Protein AF-A0A0F8ZQG8-F1 (afdb_monomer_lite)

Secondary structure (DSSP, 8-state):
-PPPHHHHHHHHTTT-TTS-----THHHHHHHHHHHHHHHHHHHHHHHHHTSGGGHHHHHHHHHHHHTTT-SS--HHHHHHHTT-S-THHHHHHHHHHHHTTSEEEEEEETTEEEEEE-TTT-THHHHHHHHHHHH---HHHHHHHHHHHHHT-

Structure (mmCIF, N/CA/C/O backbone):
data_AF-A0A0F8ZQG8-F1
#
_entry.id   AF-A0A0F8ZQG8-F1
#
loop_
_atom_site.group_PDB
_atom_site.id
_atom_site.type_symbol
_atom_site.label_atom_id
_atom_site.label_alt_id
_atom_site.label_comp_id
_atom_site.label_asym_id
_atom_site.label_entity_id
_atom_site.label_seq_id
_atom_site.pdbx_PDB_ins_code
_atom_site.Cartn_x
_atom_site.Cartn_y
_atom_site.Cartn_z
_atom_site.occupancy
_atom_site.B_iso_or_equiv
_atom_site.auth_seq_id
_atom_site.auth_comp_id
_atom_site.auth_asym_id
_atom_site.auth_atom_id
_atom_site.pdbx_PDB_model_num
ATOM 1 N N . MET A 1 1 ? -0.622 5.367 21.585 1.00 46.06 1 MET A N 1
ATOM 2 C CA . MET A 1 1 ? -1.361 4.153 21.992 1.00 46.06 1 MET A CA 1
ATOM 3 C C . MET A 1 1 ? -2.193 3.667 20.817 1.00 46.06 1 MET A C 1
ATOM 5 O O . MET A 1 1 ? -2.954 4.457 20.268 1.00 46.06 1 MET A O 1
ATOM 9 N N . THR A 1 2 ? -1.994 2.420 20.396 1.00 62.12 2 THR A N 1
ATOM 10 C CA . THR A 1 2 ? -2.762 1.768 19.322 1.00 62.12 2 THR A CA 1
ATOM 11 C C . THR A 1 2 ? -3.982 1.101 19.958 1.00 62.12 2 THR A C 1
ATOM 13 O O . THR A 1 2 ? -3.811 0.324 20.895 1.00 62.12 2 THR A O 1
ATOM 16 N N . ILE A 1 3 ? -5.196 1.428 19.513 1.00 78.56 3 ILE A N 1
ATOM 17 C CA . ILE A 1 3 ? -6.416 0.713 19.923 1.00 78.56 3 ILE A CA 1
ATOM 18 C C . ILE A 1 3 ? -6.505 -0.601 19.130 1.00 78.56 3 ILE A C 1
ATOM 20 O O . ILE A 1 3 ? -6.152 -0.617 17.948 1.00 78.56 3 ILE A O 1
ATOM 24 N N . SER A 1 4 ? -6.903 -1.704 19.771 1.00 86.88 4 SER A N 1
ATOM 25 C CA . SER A 1 4 ? -7.175 -2.962 19.060 1.00 86.88 4 SER A CA 1
ATOM 26 C C . SER A 1 4 ? -8.566 -2.922 18.423 1.00 86.88 4 SER A C 1
ATOM 28 O O . SER A 1 4 ? -9.396 -2.095 18.804 1.00 86.88 4 SER A O 1
ATOM 30 N N . ILE A 1 5 ? -8.827 -3.801 17.452 1.00 88.62 5 ILE A N 1
ATOM 31 C CA . ILE A 1 5 ? -10.141 -3.866 16.795 1.00 88.62 5 ILE A CA 1
ATOM 32 C C . ILE A 1 5 ? -11.217 -4.251 17.814 1.00 88.62 5 ILE A C 1
ATOM 34 O O . ILE A 1 5 ? -12.272 -3.628 17.837 1.00 88.62 5 ILE A O 1
ATOM 38 N N . GLU A 1 6 ? -10.925 -5.195 18.710 1.00 91.00 6 GLU A N 1
ATOM 39 C CA . GLU A 1 6 ? -11.857 -5.640 19.751 1.00 91.00 6 GLU A CA 1
ATOM 40 C C . GLU A 1 6 ? -12.230 -4.481 20.677 1.00 91.00 6 GLU A C 1
ATOM 42 O O . GLU A 1 6 ? -13.407 -4.212 20.890 1.00 91.00 6 GLU A O 1
ATOM 47 N N . LYS A 1 7 ? -11.232 -3.716 21.141 1.00 91.56 7 LYS A N 1
ATOM 48 C CA . LYS A 1 7 ? -11.466 -2.539 21.989 1.00 91.56 7 LYS A CA 1
ATOM 49 C C . LYS A 1 7 ? -12.247 -1.443 21.275 1.00 91.56 7 LYS A C 1
ATOM 51 O O . LYS A 1 7 ? -12.968 -0.697 21.923 1.00 91.56 7 LYS A O 1
ATOM 56 N N . PHE A 1 8 ? -12.079 -1.302 19.965 1.00 92.75 8 PHE A N 1
ATOM 57 C CA . PHE A 1 8 ? -12.835 -0.333 19.179 1.00 92.75 8 PHE A CA 1
ATOM 58 C C . PHE A 1 8 ? -14.294 -0.754 19.003 1.00 92.75 8 PHE A C 1
ATOM 60 O O . PHE A 1 8 ? -15.179 0.078 19.180 1.00 92.75 8 PHE A O 1
ATOM 67 N N . ILE A 1 9 ? -14.545 -2.037 18.722 1.00 92.31 9 ILE A N 1
ATOM 68 C CA . ILE A 1 9 ? -15.900 -2.599 18.663 1.00 92.31 9 ILE A CA 1
ATOM 69 C C . ILE A 1 9 ? -16.596 -2.421 20.012 1.00 92.31 9 ILE A C 1
ATOM 71 O O . ILE A 1 9 ? -17.701 -1.893 20.043 1.00 92.31 9 ILE A O 1
ATOM 75 N N . GLU A 1 10 ? -15.922 -2.767 21.111 1.00 91.94 10 GLU A N 1
ATOM 76 C CA . GLU A 1 10 ? -16.456 -2.641 22.469 1.00 91.94 10 GLU A CA 1
ATOM 77 C C . GLU A 1 10 ? -16.725 -1.175 22.850 1.00 91.94 10 GLU A C 1
ATOM 79 O O . GLU A 1 10 ? -17.832 -0.841 23.270 1.00 91.94 10 GLU A O 1
ATOM 84 N N . LYS A 1 11 ? -15.745 -0.276 22.645 1.00 91.31 11 LYS A N 1
ATOM 85 C CA . LYS A 1 11 ? -15.853 1.160 22.979 1.00 91.31 11 LYS A CA 1
ATOM 86 C C . LYS A 1 11 ? -17.054 1.823 22.304 1.00 91.31 11 LYS A C 1
ATOM 88 O O . LYS A 1 11 ? -17.687 2.682 22.909 1.00 91.31 11 LYS A O 1
ATOM 93 N N . TYR A 1 12 ? -17.348 1.440 21.063 1.00 92.06 12 TYR A N 1
ATOM 94 C CA . TYR A 1 12 ? -18.401 2.048 20.249 1.00 92.06 12 TYR A CA 1
ATOM 95 C C . TYR A 1 12 ? -19.633 1.154 20.060 1.00 92.06 12 TYR A C 1
ATOM 97 O O . TYR A 1 12 ? -20.527 1.518 19.299 1.00 92.06 12 TYR A O 1
ATOM 105 N N . GLN A 1 13 ? -19.681 0.008 20.749 1.00 91.00 13 GLN A N 1
ATOM 106 C CA . GLN A 1 13 ? -20.751 -0.994 20.687 1.00 91.00 13 GLN A CA 1
ATOM 107 C C . GLN A 1 13 ? -21.156 -1.372 19.251 1.00 91.00 13 GLN A C 1
ATOM 109 O O . GLN A 1 13 ? -22.339 -1.472 18.929 1.00 91.00 13 GLN A O 1
ATOM 114 N N . LEU A 1 14 ? -20.175 -1.558 18.364 1.00 89.69 14 LEU A N 1
ATOM 115 C CA . LEU A 1 14 ? -20.428 -1.769 16.929 1.00 89.69 14 LEU A CA 1
ATOM 116 C C . LEU A 1 14 ? -21.075 -3.125 16.607 1.00 89.69 14 LEU A C 1
ATOM 118 O O . LEU A 1 14 ? -21.587 -3.317 15.508 1.00 89.69 14 LEU A O 1
ATOM 122 N N . ASP A 1 15 ? -21.046 -4.061 17.551 1.00 89.69 15 ASP A N 1
ATOM 123 C CA . ASP A 1 15 ? -21.687 -5.375 17.498 1.00 89.69 15 ASP A CA 1
ATOM 124 C C . ASP A 1 15 ? -23.062 -5.405 18.197 1.00 89.69 15 ASP A C 1
ATOM 126 O O . ASP A 1 15 ? -23.746 -6.433 18.199 1.00 89.69 15 ASP A O 1
ATOM 130 N N . ASN A 1 16 ? -23.508 -4.280 18.765 1.00 88.38 16 ASN A N 1
ATOM 131 C CA . ASN A 1 16 ? -24.812 -4.164 19.399 1.00 88.38 16 ASN A CA 1
ATOM 132 C C . ASN A 1 16 ? -25.899 -3.796 18.379 1.00 88.38 16 ASN A C 1
ATOM 134 O O . ASN A 1 16 ? -26.143 -2.630 18.081 1.00 88.38 16 ASN A O 1
ATOM 138 N N . PHE A 1 17 ? -26.630 -4.803 17.906 1.00 86.19 17 PHE A N 1
ATOM 139 C CA . PHE A 1 17 ? -27.740 -4.621 16.961 1.00 86.19 17 PHE A CA 1
ATOM 140 C C . PHE A 1 17 ? -29.055 -4.149 17.604 1.00 86.19 17 PHE A C 1
ATOM 142 O O . PHE A 1 17 ? -30.063 -4.021 16.911 1.00 86.19 17 PHE A O 1
ATOM 149 N N . LYS A 1 18 ? -29.091 -3.934 18.927 1.00 84.62 18 LYS A N 1
ATOM 150 C CA . LYS A 1 18 ? -30.324 -3.576 19.652 1.00 84.62 18 LYS A CA 1
ATOM 151 C C . LYS A 1 18 ? -30.619 -2.070 19.660 1.00 84.62 18 LYS A C 1
ATOM 153 O O . LYS A 1 18 ? -31.654 -1.681 20.194 1.00 84.62 18 LYS A O 1
ATOM 158 N N . GLY A 1 19 ? -29.745 -1.231 19.097 1.00 77.19 19 GLY A N 1
ATOM 159 C CA . GLY A 1 19 ? -29.911 0.225 19.057 1.00 77.19 19 GLY A CA 1
ATOM 160 C C . GLY A 1 19 ? -29.274 0.872 17.827 1.00 77.19 19 GLY A C 1
ATOM 161 O O . GLY A 1 19 ? -28.536 0.233 17.081 1.00 77.19 19 GLY A O 1
ATOM 162 N N . GLU A 1 20 ? -29.575 2.151 17.607 1.00 82.38 20 GLU A N 1
ATOM 163 C CA . GLU A 1 20 ? -28.948 2.940 16.545 1.00 82.38 20 GLU A CA 1
ATOM 164 C C . GLU A 1 20 ? -27.554 3.415 16.962 1.00 82.38 20 GLU A C 1
ATOM 166 O O . GLU A 1 20 ? -27.352 3.903 18.076 1.00 82.38 20 GLU A O 1
ATOM 171 N N . PHE A 1 21 ? -26.599 3.344 16.036 1.00 86.12 21 PHE A N 1
ATOM 172 C CA . PHE A 1 21 ? -25.274 3.917 16.235 1.00 86.12 21 PHE A CA 1
ATOM 173 C C . PHE A 1 21 ? -25.348 5.452 16.229 1.00 86.12 21 PHE A C 1
ATOM 175 O O . PHE A 1 21 ? -25.555 6.071 15.183 1.00 86.12 21 PHE A O 1
ATOM 182 N N . GLN A 1 22 ? -25.170 6.077 17.395 1.00 86.06 22 GLN A N 1
ATOM 183 C CA . GLN A 1 22 ? -25.209 7.532 17.549 1.00 86.06 22 GLN A CA 1
ATOM 184 C C . GLN A 1 22 ? -23.968 8.038 18.291 1.00 86.06 22 GLN A C 1
ATOM 186 O O . GLN A 1 22 ? -23.754 7.710 19.451 1.00 86.06 22 GLN A O 1
ATOM 191 N N . LEU A 1 23 ? -23.183 8.892 17.630 1.00 89.00 23 LEU A N 1
ATOM 192 C CA . LEU A 1 23 ? -22.031 9.583 18.220 1.00 89.00 23 LEU A CA 1
ATOM 193 C C . LEU A 1 23 ? -22.393 11.038 18.538 1.00 89.00 23 LEU A C 1
ATOM 195 O O . LEU A 1 23 ? -22.951 11.730 17.675 1.00 89.00 23 LEU A O 1
ATOM 199 N N . ARG A 1 24 ? -22.038 11.547 19.725 1.00 88.75 24 ARG A N 1
ATOM 200 C CA . ARG A 1 24 ? -22.344 12.931 20.135 1.00 88.75 24 ARG A CA 1
ATOM 201 C C . ARG A 1 24 ? -21.079 13.756 20.368 1.00 88.75 24 ARG A C 1
ATOM 203 O O . ARG A 1 24 ? -20.111 13.281 20.941 1.00 88.75 24 ARG A O 1
ATOM 210 N N . GLY A 1 25 ? -21.104 15.022 19.936 1.00 88.56 25 GLY A N 1
ATOM 211 C CA . GLY A 1 25 ? -20.046 15.999 20.229 1.00 88.56 25 GLY A CA 1
ATOM 212 C C . GLY A 1 25 ? -18.629 15.484 19.944 1.00 88.56 25 GLY A C 1
ATOM 213 O O . GLY A 1 25 ? -18.314 15.115 18.811 1.00 88.56 25 GLY A O 1
ATOM 214 N N . GLU A 1 26 ? -17.799 15.461 20.987 1.00 89.31 26 GLU A N 1
ATOM 215 C CA . GLU A 1 26 ? -16.393 15.035 20.957 1.00 89.31 26 GLU A CA 1
ATOM 216 C C . GLU A 1 26 ? -16.207 13.547 20.615 1.00 89.31 26 GLU A C 1
ATOM 218 O O . GLU A 1 26 ? -15.213 13.190 19.979 1.00 89.31 26 GLU A O 1
ATOM 223 N N . GLU A 1 27 ? -17.190 12.684 20.900 1.00 90.31 27 GLU A N 1
ATOM 224 C CA . GLU A 1 27 ? -17.120 11.249 20.582 1.00 90.31 27 GLU A CA 1
ATOM 225 C C . GLU A 1 27 ? -16.983 10.999 19.077 1.00 90.31 27 GLU A C 1
ATOM 227 O O . GLU A 1 27 ? -16.351 10.027 18.665 1.00 90.31 27 GLU A O 1
ATOM 232 N N . LYS A 1 28 ? -17.524 11.896 18.236 1.00 91.75 28 LYS A N 1
ATOM 233 C CA . LYS A 1 28 ? -17.337 11.834 16.778 1.00 91.75 28 LYS A CA 1
ATOM 234 C C . LYS A 1 28 ? -15.863 11.953 16.417 1.00 91.75 28 LYS A C 1
ATOM 236 O O . LYS A 1 28 ? -15.352 11.168 15.623 1.00 91.75 28 LYS A O 1
ATOM 241 N N . VAL A 1 29 ? -15.185 12.938 17.000 1.00 91.75 29 VAL A N 1
ATOM 242 C CA . VAL A 1 29 ? -13.768 13.205 16.738 1.00 91.75 29 VAL A CA 1
ATOM 243 C C . VAL A 1 29 ? -12.919 12.042 17.239 1.00 91.75 29 VAL A C 1
ATOM 245 O O . VAL A 1 29 ? -12.038 11.569 16.520 1.00 91.75 29 VAL A O 1
ATOM 248 N N . GLU A 1 30 ? -13.216 11.533 18.435 1.00 91.94 30 GLU A N 1
ATOM 249 C CA . GLU A 1 30 ? -12.539 10.352 18.966 1.00 91.94 30 GLU A CA 1
ATOM 250 C C . GLU A 1 30 ? -12.725 9.124 18.081 1.00 91.94 30 GLU A C 1
ATOM 252 O O . GLU A 1 30 ? -11.740 8.460 17.759 1.00 91.94 30 GLU A O 1
ATOM 257 N N . PHE A 1 31 ? -13.957 8.860 17.636 1.00 93.75 31 PHE A N 1
ATOM 258 C CA . PHE A 1 31 ? -14.264 7.737 16.757 1.00 93.75 31 PHE A CA 1
ATOM 259 C C . PHE A 1 31 ? -13.433 7.796 15.482 1.00 93.75 31 PHE A C 1
ATOM 261 O O . PHE A 1 31 ? -12.767 6.823 15.136 1.00 93.75 31 PHE A O 1
ATOM 268 N N . TYR A 1 32 ? -13.398 8.952 14.813 1.00 90.88 32 TYR A N 1
ATOM 269 C CA . TYR A 1 32 ? -12.592 9.117 13.605 1.00 90.88 32 TYR A CA 1
ATOM 270 C C . TYR A 1 32 ? -11.098 8.932 13.870 1.00 90.88 32 TYR A C 1
ATOM 272 O O . TYR A 1 32 ? -10.402 8.309 13.065 1.00 90.88 32 TYR A O 1
ATOM 280 N N . ASN A 1 33 ? -10.587 9.444 14.988 1.00 91.69 33 ASN A N 1
ATOM 281 C CA . ASN A 1 33 ? -9.183 9.283 15.353 1.00 91.69 33 ASN A CA 1
ATOM 282 C C . ASN A 1 33 ? -8.828 7.817 15.618 1.00 91.69 33 ASN A C 1
ATOM 284 O O . ASN A 1 33 ? -7.801 7.337 15.135 1.00 91.69 33 ASN A O 1
ATOM 288 N N . ASP A 1 34 ? -9.668 7.101 16.357 1.00 92.25 34 ASP A N 1
ATOM 289 C CA . ASP A 1 34 ? -9.462 5.692 16.677 1.00 92.25 34 ASP A CA 1
ATOM 290 C C . ASP A 1 34 ? -9.633 4.802 15.436 1.00 92.25 34 ASP A C 1
ATOM 292 O O . ASP A 1 34 ? -8.790 3.939 15.177 1.00 92.25 34 ASP A O 1
ATOM 296 N N . PHE A 1 35 ? -10.613 5.098 14.581 1.00 91.62 35 PHE A N 1
ATOM 297 C CA . PHE A 1 35 ? -10.802 4.430 13.294 1.00 91.62 35 PHE A CA 1
ATOM 298 C C . PHE A 1 35 ? -9.599 4.624 12.360 1.00 91.62 35 PHE A C 1
ATOM 300 O O . PHE A 1 35 ? -9.074 3.662 11.799 1.00 91.62 35 PHE A O 1
ATOM 307 N N . ASN A 1 36 ? -9.080 5.852 12.251 1.00 91.12 36 ASN A N 1
ATOM 308 C CA . ASN A 1 36 ? -7.881 6.141 11.462 1.00 91.12 36 ASN A CA 1
ATOM 309 C C . ASN A 1 36 ? -6.651 5.369 11.973 1.00 91.12 36 ASN A C 1
ATOM 311 O O . ASN A 1 36 ? -5.832 4.919 11.168 1.00 91.12 36 ASN A O 1
ATOM 315 N N . LYS A 1 37 ? -6.504 5.180 13.294 1.00 90.44 37 LYS A N 1
ATOM 316 C CA . LYS A 1 37 ? -5.422 4.351 13.861 1.00 90.44 37 LYS A CA 1
ATOM 317 C C . LYS A 1 37 ? -5.558 2.889 13.432 1.00 90.44 37 LYS A C 1
ATOM 319 O O . LYS A 1 37 ? -4.549 2.276 13.086 1.00 90.44 37 LYS A O 1
ATOM 324 N N . ILE A 1 38 ? -6.776 2.345 13.418 1.00 90.69 38 ILE A N 1
ATOM 325 C CA . ILE A 1 38 ? -7.038 0.974 12.951 1.00 90.69 38 ILE A CA 1
ATOM 326 C C . ILE A 1 38 ? -6.708 0.835 11.469 1.00 90.69 38 ILE A C 1
ATOM 328 O O . ILE A 1 38 ? -5.942 -0.056 11.103 1.00 90.69 38 ILE A O 1
ATOM 332 N N . LEU A 1 39 ? -7.208 1.741 10.626 1.00 89.50 39 LEU A N 1
ATOM 333 C CA . LEU A 1 39 ? -6.920 1.725 9.190 1.00 89.50 39 LEU A CA 1
ATOM 334 C C . LEU A 1 39 ? -5.418 1.799 8.911 1.00 89.50 39 LEU A C 1
ATOM 336 O O . LEU A 1 39 ? -4.909 1.078 8.055 1.00 89.50 39 LEU A O 1
ATOM 340 N N . ARG A 1 40 ? -4.681 2.599 9.687 1.00 90.50 40 ARG A N 1
ATOM 341 C CA . ARG A 1 40 ? -3.219 2.665 9.602 1.00 90.50 40 ARG A CA 1
ATOM 342 C C . ARG A 1 40 ? -2.553 1.335 9.942 1.00 90.50 40 ARG A C 1
ATOM 344 O O . ARG A 1 40 ? -1.640 0.910 9.236 1.00 90.50 40 ARG A O 1
ATOM 351 N N . SER A 1 41 ? -3.008 0.665 10.998 1.00 88.75 41 SER A N 1
ATOM 352 C CA . SER A 1 41 ? -2.525 -0.669 11.369 1.00 88.75 41 SER A CA 1
ATOM 353 C C . SER A 1 41 ? -2.804 -1.699 10.273 1.00 88.75 41 SER A C 1
ATOM 355 O O . SER A 1 41 ? -1.890 -2.425 9.887 1.00 88.75 41 SER A O 1
ATOM 357 N N . ILE A 1 42 ? -4.019 -1.716 9.717 1.00 88.12 42 ILE A N 1
ATOM 358 C CA . ILE A 1 42 ? -4.404 -2.600 8.605 1.00 88.12 42 ILE A CA 1
ATOM 359 C C . ILE A 1 42 ? -3.529 -2.329 7.376 1.00 88.12 42 ILE A C 1
ATOM 361 O O . ILE A 1 42 ? -2.941 -3.255 6.818 1.00 88.12 42 ILE A O 1
ATOM 365 N N . CYS A 1 43 ? -3.361 -1.060 6.999 1.00 89.44 43 CYS A N 1
ATOM 366 C CA . CYS A 1 43 ? -2.498 -0.659 5.892 1.00 89.44 43 CYS A CA 1
ATOM 367 C C . CYS A 1 43 ? -1.058 -1.163 6.091 1.00 89.44 43 CYS A C 1
ATOM 369 O O . CYS A 1 43 ? -0.459 -1.725 5.177 1.00 89.44 43 CYS A O 1
ATOM 371 N N . ASN A 1 44 ? -0.509 -1.037 7.303 1.00 88.12 44 ASN A N 1
ATOM 372 C CA . ASN A 1 44 ? 0.830 -1.535 7.622 1.00 88.12 44 ASN A CA 1
ATOM 373 C C . ASN A 1 44 ? 0.934 -3.069 7.557 1.00 88.12 44 ASN A C 1
ATOM 375 O O . ASN A 1 44 ? 1.988 -3.589 7.183 1.00 88.12 44 ASN A O 1
ATOM 379 N N . ILE A 1 45 ? -0.127 -3.803 7.907 1.00 87.62 45 ILE A N 1
ATOM 380 C CA . ILE A 1 45 ? -0.181 -5.263 7.744 1.00 87.62 45 ILE A CA 1
ATOM 381 C C . ILE A 1 45 ? -0.104 -5.623 6.257 1.00 87.62 45 ILE A C 1
ATOM 383 O O . ILE A 1 45 ? 0.754 -6.421 5.879 1.00 87.62 45 ILE A O 1
ATOM 387 N N . PHE A 1 46 ? -0.913 -4.988 5.403 1.00 85.69 46 PHE A N 1
ATOM 388 C CA . PHE A 1 46 ? -0.864 -5.213 3.953 1.00 85.69 46 PHE A CA 1
ATOM 389 C C . PHE A 1 46 ? 0.507 -4.895 3.356 1.00 85.69 46 PHE A C 1
ATOM 391 O O . PHE A 1 46 ? 1.026 -5.679 2.563 1.00 85.69 46 PHE A O 1
ATOM 398 N N . VAL A 1 47 ? 1.145 -3.807 3.795 1.00 86.44 47 VAL A N 1
ATOM 399 C CA . VAL A 1 47 ? 2.520 -3.474 3.394 1.00 86.44 47 VAL A CA 1
ATOM 400 C C . VAL A 1 47 ? 3.482 -4.607 3.754 1.00 86.44 47 VAL A C 1
ATOM 402 O O . VAL A 1 47 ? 4.253 -5.051 2.905 1.00 86.44 47 VAL A O 1
ATOM 405 N N . LYS A 1 48 ? 3.416 -5.139 4.980 1.00 86.69 48 LYS A N 1
ATOM 406 C CA . LYS A 1 48 ? 4.265 -6.269 5.393 1.00 86.69 48 LYS A CA 1
ATOM 407 C C . LYS A 1 48 ? 4.005 -7.527 4.567 1.00 86.69 48 LYS A C 1
ATOM 409 O O . LYS A 1 48 ? 4.963 -8.187 4.178 1.00 86.69 48 LYS A O 1
ATOM 414 N N . ILE A 1 49 ? 2.743 -7.835 4.277 1.00 85.94 49 ILE A N 1
ATOM 415 C CA . ILE A 1 49 ? 2.356 -8.981 3.445 1.00 85.94 49 ILE A CA 1
ATOM 416 C C . ILE A 1 49 ? 2.893 -8.815 2.018 1.00 85.94 49 ILE A C 1
ATOM 418 O O . ILE A 1 49 ? 3.461 -9.751 1.464 1.00 85.94 49 ILE A O 1
ATOM 422 N N . SER A 1 50 ? 2.800 -7.614 1.443 1.00 83.56 50 SER A N 1
ATOM 423 C CA . SER A 1 50 ? 3.298 -7.338 0.089 1.00 83.56 50 SER A CA 1
ATOM 424 C C . SER A 1 50 ? 4.812 -7.539 -0.057 1.00 83.56 50 SER A C 1
ATOM 426 O O . SER A 1 50 ? 5.291 -7.820 -1.150 1.00 83.56 50 SER A O 1
ATOM 428 N N . ASN A 1 51 ? 5.576 -7.468 1.042 1.00 78.75 51 ASN A N 1
ATOM 429 C CA . ASN A 1 51 ? 7.018 -7.730 1.028 1.00 78.75 51 ASN A CA 1
ATOM 430 C C . ASN A 1 51 ? 7.373 -9.207 0.786 1.00 78.75 51 ASN A C 1
ATOM 432 O O . ASN A 1 51 ? 8.540 -9.516 0.525 1.00 78.75 51 ASN A O 1
ATOM 436 N N . LEU A 1 52 ? 6.403 -10.124 0.864 1.00 80.88 52 LEU A N 1
ATOM 437 C CA . LEU A 1 52 ? 6.597 -11.517 0.474 1.00 80.88 52 LEU A CA 1
ATOM 438 C C . LEU A 1 52 ? 6.876 -11.606 -1.032 1.00 80.88 52 LEU A C 1
ATOM 440 O O . LEU A 1 52 ? 6.251 -10.926 -1.842 1.00 80.88 52 LEU A O 1
ATOM 444 N N . MET A 1 53 ? 7.818 -12.469 -1.426 1.00 69.44 53 MET A N 1
ATOM 445 C CA . MET A 1 53 ? 8.296 -12.543 -2.813 1.00 69.44 53 MET A CA 1
ATOM 446 C C . MET A 1 53 ? 7.174 -12.823 -3.825 1.00 69.44 53 MET A C 1
ATOM 448 O O . MET A 1 53 ? 7.170 -12.240 -4.906 1.00 69.44 53 MET A O 1
ATOM 452 N N . SER A 1 54 ? 6.207 -13.667 -3.465 1.00 76.44 54 SER A N 1
ATOM 453 C CA . SER A 1 54 ? 5.048 -13.994 -4.304 1.00 76.44 54 SER A CA 1
ATOM 454 C C . SER A 1 54 ? 4.048 -12.843 -4.458 1.00 76.44 54 SER A C 1
ATOM 456 O O . SER A 1 54 ? 3.198 -12.898 -5.339 1.00 76.44 54 SER A O 1
ATOM 458 N N . LEU A 1 55 ? 4.146 -11.796 -3.633 1.00 84.00 55 LEU A N 1
ATOM 459 C CA . LEU A 1 55 ? 3.194 -10.684 -3.564 1.00 84.00 55 LEU A CA 1
ATOM 460 C C . LEU A 1 55 ? 3.821 -9.337 -3.945 1.00 84.00 55 LEU A C 1
ATOM 462 O O . LEU A 1 55 ? 3.240 -8.283 -3.684 1.00 84.00 55 LEU A O 1
ATOM 466 N N . ARG A 1 56 ? 4.976 -9.351 -4.624 1.00 84.50 56 ARG A N 1
ATOM 467 C CA . ARG A 1 56 ? 5.688 -8.131 -5.050 1.00 84.50 56 ARG A CA 1
ATOM 468 C C . ARG A 1 56 ? 4.890 -7.228 -5.993 1.00 84.50 56 ARG A C 1
ATOM 470 O O . ARG A 1 56 ? 5.170 -6.034 -6.046 1.00 84.50 56 ARG A O 1
ATOM 477 N N . GLY A 1 57 ? 3.869 -7.753 -6.678 1.00 89.06 57 GLY A N 1
ATOM 478 C CA . GLY A 1 57 ? 2.878 -6.924 -7.378 1.00 89.06 57 GLY A CA 1
ATOM 479 C C . GLY A 1 57 ? 2.236 -5.892 -6.444 1.00 89.06 57 GLY A C 1
ATOM 480 O O . GLY A 1 57 ? 2.136 -4.718 -6.786 1.00 89.06 57 GLY A O 1
ATOM 481 N N . GLY A 1 58 ? 1.927 -6.285 -5.206 1.00 90.25 58 GLY A N 1
ATOM 482 C CA . GLY A 1 58 ? 1.436 -5.370 -4.177 1.00 90.25 58 GLY A CA 1
ATOM 483 C C . GLY A 1 58 ? 2.428 -4.250 -3.852 1.00 90.25 58 GLY A C 1
ATOM 484 O O . GLY A 1 58 ? 2.014 -3.106 -3.712 1.00 90.25 58 GLY A O 1
ATOM 485 N N . GLN A 1 59 ? 3.738 -4.528 -3.809 1.00 90.69 59 GLN A N 1
ATOM 486 C CA . GLN A 1 59 ? 4.749 -3.483 -3.576 1.00 90.69 59 GLN A CA 1
ATOM 487 C C . GLN A 1 59 ? 4.784 -2.454 -4.703 1.00 90.69 59 GLN A C 1
ATOM 489 O O . GLN A 1 59 ? 4.874 -1.257 -4.436 1.00 90.69 59 GLN A O 1
ATOM 494 N N . VAL A 1 60 ? 4.697 -2.909 -5.957 1.00 93.62 60 VAL A N 1
ATOM 495 C CA . VAL A 1 60 ? 4.642 -2.009 -7.116 1.00 93.62 60 VAL A CA 1
ATOM 496 C C . VAL A 1 60 ? 3.414 -1.108 -7.024 1.00 93.62 60 VAL A C 1
ATOM 498 O O . VAL A 1 60 ? 3.556 0.108 -7.132 1.00 93.62 60 VAL A O 1
ATOM 501 N N . LEU A 1 61 ? 2.236 -1.680 -6.752 1.00 94.31 61 LEU A N 1
ATOM 502 C CA . LEU A 1 61 ? 1.003 -0.909 -6.588 1.00 94.31 61 LEU A CA 1
ATOM 503 C C . LEU A 1 61 ? 1.096 0.074 -5.413 1.00 94.31 61 LEU A C 1
ATOM 505 O O . LEU A 1 61 ? 0.668 1.213 -5.553 1.00 94.31 61 LEU A O 1
ATOM 509 N N . LEU A 1 62 ? 1.671 -0.329 -4.273 1.00 93.06 62 LEU A N 1
ATOM 510 C CA . LEU A 1 62 ? 1.896 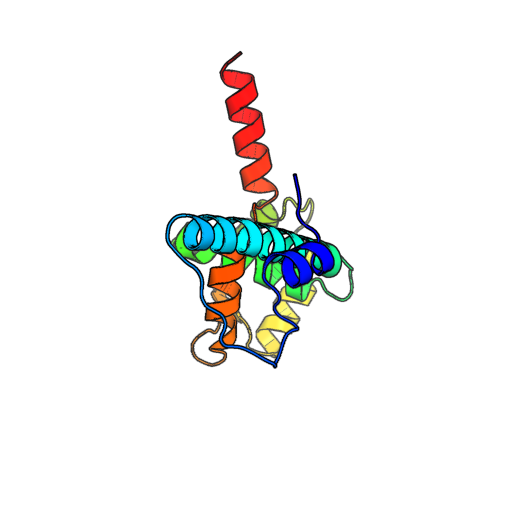0.539 -3.106 1.00 93.06 62 LEU A CA 1
ATOM 511 C C . LEU A 1 62 ? 2.749 1.758 -3.462 1.00 93.06 62 LEU A C 1
ATOM 513 O O . LEU A 1 62 ? 2.341 2.892 -3.217 1.00 93.06 62 LEU A O 1
ATOM 517 N N . GLY A 1 63 ? 3.932 1.522 -4.034 1.00 93.38 63 GLY A N 1
ATOM 518 C CA . GLY A 1 63 ? 4.856 2.596 -4.387 1.00 93.38 63 GLY A CA 1
ATOM 519 C C . GLY A 1 63 ? 4.268 3.525 -5.447 1.00 93.38 63 GLY A C 1
ATOM 520 O O . GLY A 1 63 ? 4.342 4.740 -5.303 1.00 93.38 63 GLY A O 1
ATOM 521 N N . LEU A 1 64 ? 3.616 2.963 -6.466 1.00 94.31 64 LEU A N 1
ATOM 522 C CA . LEU A 1 64 ? 2.968 3.740 -7.518 1.00 94.31 64 LEU A CA 1
ATOM 523 C C . LEU A 1 64 ? 1.825 4.608 -6.971 1.00 94.31 64 LEU A C 1
ATOM 525 O O . LEU A 1 64 ? 1.825 5.818 -7.185 1.00 94.31 64 LEU A O 1
ATOM 529 N N . ALA A 1 65 ? 0.909 4.021 -6.195 1.00 93.69 65 ALA A N 1
ATOM 530 C CA . ALA A 1 65 ? -0.192 4.746 -5.560 1.00 93.69 65 ALA A CA 1
ATOM 531 C C . ALA A 1 65 ? 0.300 5.899 -4.675 1.00 93.69 65 ALA A C 1
ATOM 533 O O . ALA A 1 65 ? -0.284 6.985 -4.656 1.00 93.69 65 ALA A O 1
ATOM 534 N N . LYS A 1 66 ? 1.396 5.678 -3.945 1.00 93.88 66 LYS A N 1
ATOM 535 C CA . LYS A 1 66 ? 1.970 6.695 -3.069 1.00 93.88 66 LYS A CA 1
ATOM 536 C C . LYS A 1 66 ? 2.550 7.883 -3.842 1.00 93.88 66 LYS A C 1
ATOM 538 O O . LYS A 1 66 ? 2.418 9.009 -3.371 1.00 93.88 66 LYS A O 1
ATOM 543 N N . LEU A 1 67 ? 3.161 7.641 -5.001 1.00 91.62 67 LEU A N 1
ATOM 544 C CA . LEU A 1 67 ? 3.854 8.665 -5.789 1.00 91.62 67 LEU A CA 1
ATOM 545 C C . LEU A 1 67 ? 2.926 9.503 -6.686 1.00 91.62 67 LEU A C 1
ATOM 547 O O . LEU A 1 67 ? 3.280 10.635 -7.014 1.00 91.62 67 LEU A O 1
ATOM 551 N N . GLU A 1 68 ? 1.750 8.990 -7.064 1.00 83.12 68 GLU A N 1
ATOM 552 C CA . GLU A 1 68 ? 0.895 9.558 -8.130 1.00 83.12 68 GLU A CA 1
ATOM 553 C C . GLU A 1 68 ? 0.417 11.003 -7.906 1.00 83.12 68 GLU A C 1
ATOM 555 O O . GLU A 1 68 ? 0.166 11.715 -8.872 1.00 83.12 68 GLU A O 1
ATOM 560 N N . ASN A 1 69 ? 0.354 11.482 -6.659 1.00 76.31 69 ASN A N 1
ATOM 561 C CA . ASN A 1 69 ? 0.013 12.884 -6.368 1.00 76.31 69 ASN A CA 1
ATOM 562 C C . ASN A 1 69 ? 1.238 13.789 -6.158 1.00 76.31 69 ASN A C 1
ATOM 564 O O . ASN A 1 69 ? 1.093 15.007 -6.078 1.00 76.31 69 ASN A O 1
ATOM 568 N N . SER A 1 70 ? 2.430 13.213 -6.003 1.00 74.94 70 SER A N 1
ATOM 569 C CA . SER A 1 70 ? 3.663 13.953 -5.705 1.00 74.94 70 SER A CA 1
ATOM 570 C C . SER A 1 70 ? 4.576 14.133 -6.915 1.00 74.94 70 SER A C 1
ATOM 572 O O . SER A 1 70 ? 5.447 15.001 -6.894 1.00 74.94 70 SER A O 1
ATOM 574 N N . GLU A 1 71 ? 4.397 13.325 -7.960 1.00 72.44 71 GLU A N 1
ATOM 575 C CA . GLU A 1 71 ? 5.254 13.322 -9.142 1.00 72.44 71 GLU A CA 1
ATOM 576 C C . GLU A 1 71 ? 4.422 13.421 -10.423 1.00 72.44 71 GLU A C 1
ATOM 578 O O . GLU A 1 71 ? 3.448 12.700 -10.605 1.00 72.44 71 GLU A O 1
ATOM 583 N N . ASN A 1 72 ? 4.841 14.289 -11.350 1.00 73.94 72 ASN A N 1
ATOM 584 C CA . ASN A 1 72 ? 4.164 14.456 -12.643 1.00 73.94 72 ASN A CA 1
ATOM 585 C C . ASN A 1 72 ? 4.375 13.261 -13.586 1.00 73.94 72 ASN A C 1
ATOM 587 O O . ASN A 1 72 ? 3.602 13.056 -14.519 1.00 73.94 72 ASN A O 1
ATOM 591 N N . ILE A 1 73 ? 5.476 12.528 -13.405 1.00 84.69 73 ILE A N 1
ATOM 592 C CA . ILE A 1 73 ? 5.873 11.382 -14.223 1.00 84.69 73 ILE A CA 1
ATOM 593 C C . ILE A 1 73 ? 6.591 10.397 -13.305 1.00 84.69 73 ILE A C 1
ATOM 595 O O . ILE A 1 73 ? 7.633 10.747 -12.758 1.00 84.69 73 ILE A O 1
ATOM 599 N N . ILE A 1 74 ? 6.075 9.173 -13.199 1.00 88.81 74 ILE A N 1
ATOM 600 C CA . ILE A 1 74 ? 6.632 8.131 -12.329 1.00 88.81 74 ILE A CA 1
ATOM 601 C C . ILE A 1 74 ? 7.324 7.072 -13.175 1.00 88.81 74 ILE A C 1
ATOM 603 O O . ILE A 1 74 ? 6.714 6.506 -14.086 1.00 88.81 74 ILE A O 1
ATOM 607 N N . ASN A 1 75 ? 8.579 6.760 -12.849 1.00 91.81 75 ASN A N 1
ATOM 608 C CA . ASN A 1 75 ? 9.295 5.632 -13.436 1.00 91.81 75 ASN A CA 1
ATOM 609 C C . ASN A 1 75 ? 9.401 4.441 -12.484 1.00 91.81 75 ASN A C 1
ATOM 611 O O . ASN A 1 75 ? 9.288 4.550 -11.262 1.00 91.81 75 ASN A O 1
ATOM 615 N N . LYS A 1 76 ? 9.754 3.280 -13.053 1.00 92.00 76 LYS A 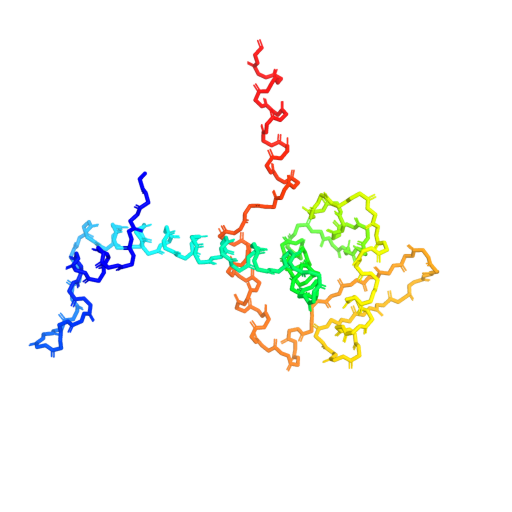N 1
ATOM 616 C CA . LYS A 1 76 ? 10.081 2.065 -12.288 1.00 92.00 76 LYS A CA 1
ATOM 617 C C . LYS A 1 76 ? 11.151 2.323 -11.202 1.00 92.00 76 LYS A C 1
ATOM 619 O O . LYS A 1 76 ? 11.063 1.769 -10.108 1.00 92.00 76 LYS A O 1
ATOM 624 N N . SER A 1 77 ? 12.128 3.196 -11.471 1.00 91.06 77 SER A N 1
ATOM 625 C CA . SER A 1 77 ? 13.163 3.598 -10.503 1.00 91.06 77 SER A CA 1
ATOM 626 C C . SER A 1 77 ? 12.636 4.455 -9.353 1.00 91.06 77 SER A C 1
ATOM 628 O O . SER A 1 77 ? 13.188 4.409 -8.256 1.00 91.06 77 SER A O 1
ATOM 630 N N . ASP A 1 78 ? 11.592 5.246 -9.585 1.00 91.88 78 ASP A N 1
ATOM 631 C CA . ASP A 1 78 ? 11.021 6.121 -8.558 1.00 91.88 78 ASP A CA 1
ATOM 632 C C . ASP A 1 78 ? 10.233 5.273 -7.556 1.00 91.88 78 ASP A C 1
ATOM 634 O O . ASP A 1 78 ? 10.432 5.386 -6.346 1.00 91.88 78 ASP A O 1
ATOM 638 N N . ILE A 1 79 ? 9.496 4.275 -8.057 1.00 93.12 79 ILE A N 1
ATOM 639 C CA . ILE A 1 79 ? 8.856 3.230 -7.244 1.00 93.12 79 ILE A CA 1
ATOM 640 C C . ILE A 1 79 ? 9.898 2.459 -6.414 1.00 93.12 79 ILE A C 1
ATOM 642 O O . ILE A 1 79 ? 9.715 2.274 -5.210 1.00 93.12 79 ILE A O 1
ATOM 646 N N . GLN A 1 80 ? 11.028 2.058 -7.012 1.00 92.94 80 GLN A N 1
ATOM 647 C CA . GLN A 1 80 ? 12.131 1.409 -6.285 1.00 92.94 80 GLN A CA 1
ATOM 648 C C . GLN A 1 80 ? 12.652 2.285 -5.131 1.00 92.94 80 GLN A C 1
ATOM 650 O O . GLN A 1 80 ? 12.847 1.784 -4.019 1.00 92.94 80 GLN A O 1
ATOM 655 N N . LYS A 1 81 ? 12.875 3.583 -5.380 1.00 92.00 81 LYS A N 1
ATOM 656 C CA . LYS A 1 81 ? 13.345 4.537 -4.363 1.00 92.00 81 LYS A CA 1
ATOM 657 C C . LYS A 1 81 ? 12.314 4.738 -3.254 1.00 92.00 81 LYS A C 1
ATOM 659 O O . LYS A 1 81 ? 12.699 4.714 -2.086 1.00 92.00 81 LYS A O 1
ATOM 664 N N . CYS A 1 82 ? 11.034 4.879 -3.603 1.00 92.31 82 CYS A N 1
ATOM 665 C CA . CYS A 1 82 ? 9.921 4.998 -2.658 1.00 92.31 82 CYS A CA 1
ATOM 666 C C . CYS A 1 82 ? 9.894 3.817 -1.676 1.00 92.31 82 CYS A C 1
ATOM 668 O O . CYS A 1 82 ? 9.825 4.002 -0.459 1.00 92.31 82 CYS A O 1
ATOM 670 N N . LEU A 1 83 ? 10.052 2.601 -2.208 1.00 91.00 83 LEU A N 1
ATOM 671 C CA . LEU A 1 83 ? 10.092 1.349 -1.448 1.00 91.00 83 LEU A CA 1
ATOM 672 C C . LEU A 1 83 ? 11.431 1.099 -0.735 1.00 91.00 83 LEU A C 1
ATOM 674 O O . LEU A 1 83 ? 11.537 0.155 0.046 1.00 91.00 83 LEU A O 1
ATOM 678 N N . ASN A 1 84 ? 12.450 1.928 -0.982 1.00 90.44 84 ASN A N 1
ATOM 679 C CA . ASN A 1 84 ? 13.810 1.757 -0.477 1.00 90.44 84 ASN A CA 1
ATOM 680 C C . ASN A 1 84 ? 14.410 0.370 -0.798 1.00 90.44 84 ASN A C 1
ATOM 682 O O . ASN A 1 84 ? 15.000 -0.292 0.060 1.00 90.44 84 ASN A O 1
ATOM 686 N N . LEU A 1 85 ? 14.252 -0.072 -2.045 1.00 88.44 85 LEU A N 1
ATOM 687 C CA . LEU A 1 85 ? 14.870 -1.300 -2.536 1.00 88.44 85 LEU A CA 1
ATOM 688 C C . LEU A 1 85 ? 16.267 -1.015 -3.101 1.00 88.44 85 LEU A C 1
ATOM 690 O O . LEU A 1 85 ? 16.505 -0.008 -3.762 1.00 88.44 85 LEU A O 1
ATOM 694 N N . ASP A 1 86 ? 17.184 -1.943 -2.870 1.00 87.88 86 ASP A N 1
ATOM 695 C CA . ASP A 1 86 ? 18.561 -1.959 -3.374 1.00 87.88 86 ASP A CA 1
ATOM 696 C C . ASP A 1 86 ? 18.650 -2.185 -4.889 1.00 87.88 86 ASP A C 1
ATOM 698 O O . ASP A 1 86 ? 19.567 -1.680 -5.53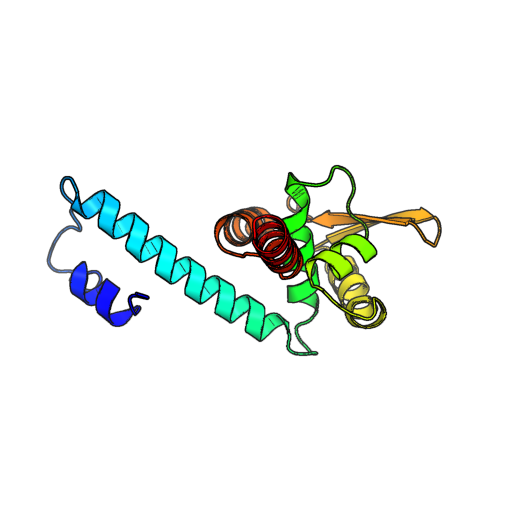3 1.00 87.88 86 ASP A O 1
ATOM 702 N N . ARG A 1 87 ? 17.721 -2.963 -5.455 1.00 88.62 87 ARG A N 1
ATOM 703 C CA . ARG A 1 87 ? 17.784 -3.459 -6.836 1.00 88.62 87 ARG A CA 1
ATOM 704 C C . ARG A 1 87 ? 16.416 -3.436 -7.505 1.00 88.62 87 ARG A C 1
ATOM 706 O O . ARG A 1 87 ? 15.450 -3.957 -6.943 1.00 88.62 87 ARG A O 1
ATOM 713 N N . LEU A 1 88 ? 16.341 -2.877 -8.715 1.00 88.81 88 LEU A N 1
ATOM 714 C CA . LEU A 1 88 ? 15.098 -2.799 -9.491 1.00 88.81 88 LEU A CA 1
ATOM 715 C C . LEU A 1 88 ? 14.648 -4.175 -9.998 1.00 88.81 88 LEU A C 1
ATOM 717 O O . LEU A 1 88 ? 13.452 -4.428 -10.123 1.00 88.81 88 LEU A O 1
ATOM 721 N N . GLU A 1 89 ? 15.594 -5.087 -10.222 1.00 89.50 89 GLU A N 1
ATOM 722 C CA . GLU A 1 89 ? 15.372 -6.458 -10.691 1.00 89.50 89 GLU A CA 1
ATOM 723 C C . GLU A 1 89 ? 14.387 -7.218 -9.803 1.00 89.50 89 GLU A C 1
ATOM 725 O O . GLU A 1 89 ? 13.647 -8.080 -10.273 1.00 89.50 89 GLU A O 1
ATOM 730 N N . LYS A 1 90 ? 14.310 -6.847 -8.518 1.00 88.25 90 LYS A N 1
ATOM 731 C CA . LYS A 1 90 ? 13.354 -7.427 -7.574 1.00 88.25 90 LYS A CA 1
ATOM 732 C C . LYS A 1 90 ? 11.899 -7.174 -7.980 1.00 88.25 90 LYS A C 1
ATOM 734 O O . LYS A 1 90 ? 11.047 -7.978 -7.613 1.00 88.25 90 LYS A O 1
ATOM 739 N N . LEU A 1 91 ? 11.622 -6.108 -8.729 1.00 90.81 91 LEU A N 1
ATOM 740 C CA . LEU A 1 91 ? 10.280 -5.703 -9.145 1.00 90.81 91 LEU A CA 1
ATOM 741 C C . LEU A 1 91 ? 9.968 -6.000 -10.616 1.00 90.81 91 LEU A C 1
ATOM 743 O O . LEU A 1 91 ? 8.817 -5.839 -11.005 1.00 90.81 91 LEU A O 1
ATOM 747 N N . LEU A 1 92 ? 10.936 -6.416 -11.443 1.00 90.31 92 LEU A N 1
ATOM 748 C CA . LEU A 1 92 ? 10.729 -6.527 -12.897 1.00 90.31 92 LEU A CA 1
ATOM 749 C C . LEU A 1 92 ? 9.559 -7.448 -13.256 1.00 90.31 92 LEU A C 1
ATOM 751 O O . LEU A 1 92 ? 8.607 -6.988 -13.876 1.00 90.31 92 LEU A O 1
ATOM 755 N N . HIS A 1 93 ? 9.565 -8.680 -12.745 1.00 89.81 93 HIS A N 1
ATOM 756 C CA . HIS A 1 93 ? 8.461 -9.621 -12.957 1.00 89.81 93 HIS A CA 1
ATOM 757 C C . HIS A 1 93 ? 7.114 -9.100 -12.442 1.00 89.81 93 HIS A C 1
ATOM 759 O O . HIS A 1 93 ? 6.074 -9.414 -13.008 1.00 89.81 93 HIS A O 1
ATOM 765 N N . ALA A 1 94 ? 7.120 -8.300 -11.371 1.00 92.69 94 ALA A N 1
ATOM 766 C CA . ALA A 1 94 ? 5.902 -7.712 -10.831 1.00 92.69 94 ALA A CA 1
ATOM 767 C C . ALA A 1 94 ? 5.346 -6.619 -11.754 1.00 92.69 94 ALA A C 1
ATOM 769 O O . ALA A 1 94 ? 4.135 -6.547 -11.933 1.00 92.69 94 ALA A O 1
ATOM 770 N N . PHE A 1 95 ? 6.209 -5.799 -12.364 1.00 93.00 95 PHE A N 1
ATOM 771 C CA . PHE A 1 95 ? 5.782 -4.846 -13.388 1.00 93.00 95 PHE A CA 1
ATOM 772 C C . PHE A 1 95 ? 5.183 -5.558 -14.597 1.00 93.00 95 PHE A C 1
ATOM 774 O O . PHE A 1 95 ? 4.090 -5.188 -15.009 1.00 93.00 95 PHE A O 1
ATOM 781 N N . ASP A 1 96 ? 5.874 -6.572 -15.120 1.00 92.00 96 ASP A N 1
ATOM 782 C CA . ASP A 1 96 ? 5.434 -7.291 -16.318 1.00 92.00 96 ASP A CA 1
ATOM 783 C C . ASP A 1 96 ? 4.077 -7.971 -16.066 1.00 92.00 96 ASP A C 1
ATOM 785 O O . ASP A 1 96 ? 3.127 -7.772 -16.815 1.00 92.00 96 ASP A O 1
ATOM 789 N N . TYR A 1 97 ? 3.929 -8.653 -14.924 1.00 92.81 97 TYR A N 1
ATOM 790 C CA . TYR A 1 97 ? 2.659 -9.260 -14.526 1.00 92.81 97 TYR A CA 1
ATOM 791 C C . TYR A 1 97 ? 1.519 -8.238 -14.391 1.00 92.81 97 TYR A C 1
ATOM 793 O O . TYR A 1 97 ? 0.416 -8.469 -14.879 1.00 92.81 97 TYR A O 1
ATOM 801 N N . LEU A 1 98 ? 1.746 -7.108 -13.711 1.00 94.19 98 LEU A N 1
ATOM 802 C CA . LEU A 1 98 ? 0.698 -6.101 -13.511 1.00 94.19 98 LEU A CA 1
ATOM 803 C C . LEU A 1 98 ? 0.298 -5.403 -14.813 1.00 94.19 98 LEU A C 1
ATOM 805 O O . LEU A 1 98 ? -0.860 -5.001 -14.947 1.00 94.19 98 LEU A O 1
ATOM 809 N N . GLU A 1 99 ? 1.241 -5.239 -15.740 1.00 94.38 99 GLU A N 1
ATOM 810 C CA . GLU A 1 99 ? 0.984 -4.720 -17.082 1.00 94.38 99 GLU A CA 1
ATOM 811 C C . GLU A 1 99 ? 0.145 -5.719 -17.893 1.00 94.38 99 GLU A C 1
ATOM 813 O O . GLU A 1 99 ? -0.897 -5.336 -18.427 1.00 94.38 99 GLU A O 1
ATOM 818 N N . ASP A 1 100 ? 0.512 -7.005 -17.886 1.00 94.38 100 ASP A N 1
ATOM 819 C CA . ASP A 1 100 ? -0.239 -8.078 -18.556 1.00 94.38 100 ASP A CA 1
ATOM 820 C C . ASP A 1 100 ? -1.674 -8.202 -18.019 1.00 94.38 100 ASP A C 1
ATOM 822 O O . ASP A 1 100 ? -2.631 -8.365 -18.779 1.00 94.38 100 ASP A O 1
ATOM 826 N N . GLN A 1 101 ? -1.845 -8.065 -16.700 1.00 93.88 101 GLN A N 1
ATOM 827 C CA . GLN A 1 101 ? -3.155 -8.052 -16.035 1.00 93.88 101 GLN A CA 1
ATOM 828 C C . GLN A 1 101 ? -3.880 -6.694 -16.126 1.00 93.88 101 GLN A C 1
ATOM 830 O O . GLN A 1 101 ? -5.005 -6.547 -15.642 1.00 93.88 101 GLN A O 1
ATOM 835 N N . LYS A 1 102 ? -3.269 -5.696 -16.774 1.00 93.69 102 LYS A N 1
ATOM 836 C CA . LYS A 1 102 ? -3.816 -4.352 -17.021 1.00 93.69 102 LYS A CA 1
ATOM 837 C C . LYS A 1 102 ? -4.075 -3.502 -15.775 1.00 93.69 102 LYS A C 1
ATOM 839 O O . LYS A 1 102 ? -4.752 -2.481 -15.888 1.00 93.69 102 LYS A O 1
ATOM 844 N N . TYR A 1 103 ? -3.539 -3.866 -14.611 1.00 93.19 103 TYR A N 1
ATOM 845 C CA . TYR A 1 103 ? -3.641 -3.041 -13.397 1.00 93.19 103 TYR A CA 1
ATOM 846 C C . TYR A 1 103 ? -2.826 -1.750 -13.509 1.00 93.19 103 TYR A C 1
ATOM 848 O O . TYR A 1 103 ? -3.183 -0.731 -12.918 1.00 93.19 103 TYR A O 1
ATOM 856 N N . ILE A 1 104 ? -1.742 -1.786 -14.284 1.00 94.25 104 ILE A N 1
ATOM 857 C CA . ILE A 1 104 ? -0.916 -0.619 -14.592 1.00 94.25 104 ILE A CA 1
ATOM 858 C C . ILE A 1 104 ? -0.796 -0.438 -16.101 1.00 94.25 104 ILE A C 1
ATOM 860 O O . ILE A 1 104 ? -0.957 -1.379 -16.877 1.00 94.25 104 ILE A O 1
ATOM 864 N N . LYS A 1 105 ? -0.466 0.782 -16.515 1.00 92.44 105 LYS A N 1
ATOM 865 C CA . LYS A 1 105 ? -0.065 1.107 -17.884 1.00 92.44 105 LYS A CA 1
ATOM 866 C C . LYS A 1 105 ? 1.396 1.515 -17.875 1.00 92.44 105 LYS A C 1
ATOM 868 O O . LYS A 1 105 ? 1.779 2.386 -17.097 1.00 92.44 105 LYS A O 1
ATOM 873 N N . VAL A 1 106 ? 2.201 0.915 -18.750 1.00 90.12 106 VAL A N 1
ATOM 874 C CA . VAL A 1 106 ? 3.608 1.285 -18.917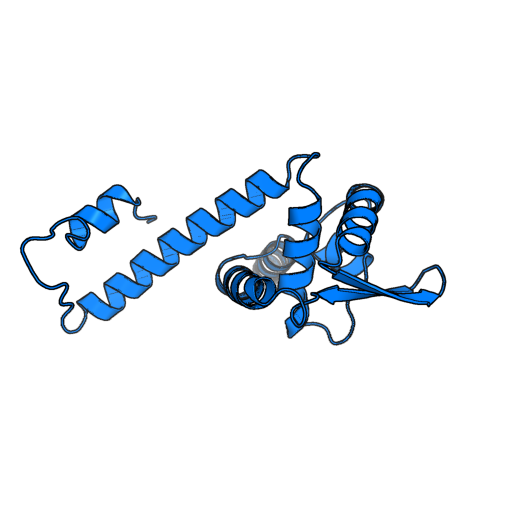 1.00 90.12 106 VAL A CA 1
ATOM 875 C C . VAL A 1 106 ? 3.810 1.893 -20.302 1.00 90.12 106 VAL A C 1
ATOM 877 O O . VAL A 1 106 ? 3.802 1.208 -21.320 1.00 90.12 106 VAL A O 1
ATOM 880 N N . ARG A 1 107 ? 4.023 3.209 -20.368 1.00 87.44 107 ARG A N 1
ATOM 881 C CA . ARG A 1 107 ? 4.358 3.889 -21.627 1.00 87.44 107 ARG A CA 1
ATOM 882 C C . ARG A 1 107 ? 5.871 3.971 -21.775 1.00 87.44 107 ARG A C 1
ATOM 884 O O . ARG A 1 107 ? 6.550 4.692 -21.039 1.00 87.44 107 ARG A O 1
ATOM 891 N N . LYS A 1 108 ? 6.407 3.237 -22.748 1.00 80.06 108 LYS A N 1
ATOM 892 C CA . LYS A 1 108 ? 7.836 3.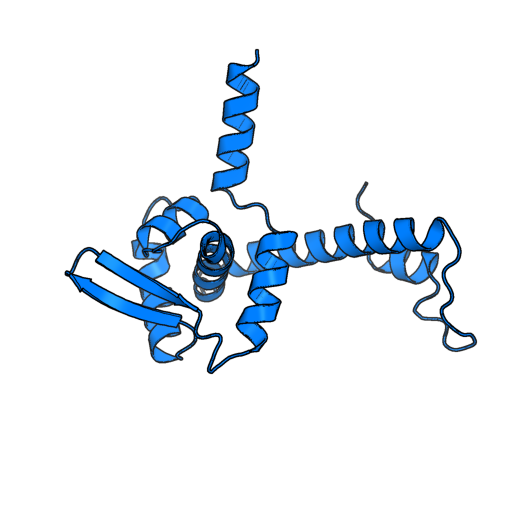239 -23.086 1.00 80.06 108 LYS A CA 1
ATOM 893 C C . LYS A 1 108 ? 8.173 4.510 -23.867 1.00 80.06 108 LYS A C 1
ATOM 895 O O . LYS A 1 108 ? 7.731 4.659 -25.001 1.00 80.06 108 LYS A O 1
ATOM 900 N N . LYS A 1 109 ? 8.964 5.419 -23.281 1.00 66.44 109 LYS A N 1
ATOM 901 C CA . LYS A 1 109 ? 9.557 6.547 -24.029 1.00 66.44 109 LYS A CA 1
ATOM 902 C C . LYS A 1 109 ? 10.905 6.166 -24.639 1.00 66.44 109 LYS A C 1
ATOM 904 O O . LYS A 1 109 ? 11.213 6.596 -25.742 1.00 66.44 109 LYS A O 1
ATOM 909 N N . ASN A 1 110 ? 11.703 5.369 -23.927 1.00 69.44 110 ASN A N 1
ATOM 910 C CA . ASN A 1 110 ? 12.945 4.753 -24.407 1.00 69.44 110 ASN A CA 1
ATOM 911 C C . ASN A 1 110 ? 13.303 3.542 -23.503 1.00 69.44 110 ASN A C 1
ATOM 913 O O . ASN A 1 110 ? 12.629 3.338 -22.492 1.00 69.44 110 ASN A O 1
ATOM 917 N N . PRO A 1 111 ? 14.351 2.743 -23.798 1.00 64.69 111 PRO A N 1
ATOM 918 C CA . PRO A 1 111 ? 14.677 1.539 -23.017 1.00 64.69 111 PRO A CA 1
ATOM 919 C C . PRO A 1 111 ? 14.969 1.782 -21.528 1.00 64.69 111 PRO A C 1
ATOM 921 O O . PRO A 1 111 ? 14.907 0.848 -20.734 1.00 64.69 111 PRO A O 1
ATOM 924 N N . LYS A 1 112 ? 15.303 3.019 -21.137 1.00 65.38 112 LYS A N 1
ATOM 925 C CA . LYS A 1 112 ? 15.639 3.393 -19.754 1.00 65.38 112 LYS A CA 1
ATOM 926 C C . LYS A 1 112 ? 14.529 4.185 -19.054 1.00 65.38 112 LYS A C 1
ATOM 928 O O . LYS A 1 112 ? 14.578 4.321 -17.837 1.00 65.38 112 LYS A O 1
ATOM 933 N N . PHE A 1 113 ? 13.534 4.684 -19.788 1.00 71.88 113 PHE A N 1
ATOM 934 C CA . PHE A 1 113 ? 12.518 5.610 -19.294 1.00 71.88 113 PHE A CA 1
ATOM 935 C C . PHE A 1 113 ? 11.116 5.088 -19.613 1.00 71.88 113 PHE A C 1
ATOM 937 O O . PHE A 1 113 ? 10.694 5.011 -20.775 1.00 71.88 113 PHE A O 1
ATOM 944 N N . HIS A 1 114 ? 10.402 4.734 -18.550 1.00 80.50 114 HIS A N 1
ATOM 945 C CA . HIS A 1 114 ? 9.107 4.071 -18.584 1.00 80.50 114 HIS A CA 1
ATOM 946 C C . HIS A 1 114 ? 8.155 4.849 -17.695 1.00 80.50 114 HIS A C 1
ATOM 948 O O . HIS A 1 114 ? 8.375 4.886 -16.492 1.00 80.50 114 HIS A O 1
ATOM 954 N N . ILE A 1 115 ? 7.098 5.416 -18.265 1.00 88.12 115 ILE A N 1
ATOM 955 C CA . ILE A 1 115 ? 6.058 6.071 -17.472 1.00 88.12 115 ILE A CA 1
ATOM 956 C C . ILE A 1 115 ? 5.099 4.993 -16.990 1.00 88.12 115 ILE A C 1
ATOM 958 O O . ILE A 1 115 ? 4.549 4.268 -17.817 1.00 88.12 115 ILE A O 1
ATOM 962 N N . VAL A 1 116 ? 4.935 4.874 -15.677 1.00 91.88 116 VAL A N 1
ATOM 963 C CA . VAL A 1 116 ? 4.049 3.895 -15.044 1.00 91.88 116 VAL A CA 1
ATOM 964 C C . VAL A 1 116 ? 2.851 4.627 -14.444 1.00 91.88 116 VAL A C 1
ATOM 966 O O . VAL A 1 116 ? 3.034 5.582 -13.698 1.00 91.88 116 VAL A O 1
ATOM 969 N N . GLU A 1 117 ? 1.639 4.181 -14.768 1.00 93.12 117 GLU A N 1
ATOM 970 C CA . GLU A 1 117 ? 0.369 4.789 -14.333 1.00 93.12 117 GLU A CA 1
ATOM 971 C C . GLU A 1 117 ? -0.575 3.702 -13.795 1.00 93.12 117 GLU A C 1
ATOM 973 O O . GLU A 1 117 ? -0.588 2.587 -14.331 1.00 93.12 117 GLU A O 1
ATOM 978 N N . LEU A 1 118 ? -1.383 4.003 -12.768 1.00 92.88 118 LEU A N 1
ATOM 979 C CA . LEU A 1 118 ? -2.464 3.103 -12.348 1.00 92.88 118 LEU A CA 1
ATOM 980 C C . LEU A 1 118 ? -3.581 3.110 -13.393 1.00 92.88 118 LEU A C 1
ATOM 982 O O . LEU A 1 118 ? -3.945 4.151 -13.942 1.00 92.88 118 LEU A O 1
ATOM 986 N N . ASN A 1 119 ? -4.177 1.950 -13.659 1.00 92.06 119 ASN A N 1
ATOM 987 C CA . ASN A 1 119 ? -5.299 1.864 -14.585 1.00 92.06 119 ASN A CA 1
ATOM 988 C C . ASN A 1 119 ? -6.654 2.081 -13.893 1.00 92.06 119 ASN A C 1
ATOM 990 O O . ASN A 1 119 ? -7.541 1.232 -13.953 1.00 92.06 119 ASN A O 1
ATOM 994 N N . GLU A 1 120 ? -6.833 3.236 -13.252 1.00 90.81 120 GLU A N 1
ATOM 995 C CA . GLU A 1 120 ? -8.051 3.553 -12.483 1.00 90.81 120 GLU A CA 1
ATOM 996 C C . GLU A 1 120 ? -9.323 3.593 -13.338 1.00 90.81 120 GLU A C 1
ATOM 998 O O . GLU A 1 120 ? -10.425 3.403 -12.830 1.00 90.81 120 GLU A O 1
ATOM 1003 N N . LYS A 1 121 ? -9.175 3.835 -14.647 1.00 89.12 121 LYS A N 1
ATOM 1004 C CA . LYS A 1 121 ? -10.297 3.860 -15.590 1.00 89.12 121 LYS A CA 1
ATOM 1005 C C . LYS A 1 121 ? -10.968 2.493 -15.706 1.00 89.12 121 LYS A C 1
ATOM 1007 O O . LYS A 1 121 ? -12.192 2.425 -15.723 1.00 89.12 121 LYS A O 1
ATOM 1012 N N . ASP A 1 122 ? -10.163 1.440 -15.813 1.00 89.12 122 ASP A N 1
ATOM 1013 C CA . ASP A 1 122 ? -10.666 0.077 -15.995 1.00 89.12 122 ASP A CA 1
ATOM 1014 C C . ASP A 1 122 ? -10.824 -0.641 -14.640 1.00 89.12 122 ASP A C 1
ATOM 1016 O O . ASP A 1 122 ? -11.603 -1.585 -14.537 1.00 89.12 122 ASP A O 1
ATOM 1020 N N . TYR A 1 123 ? -10.141 -0.156 -13.593 1.00 90.12 123 TYR A N 1
ATOM 1021 C CA . TYR A 1 123 ? -10.202 -0.682 -12.227 1.00 90.12 123 TYR A CA 1
ATOM 1022 C C . TYR A 1 123 ? -10.448 0.442 -11.202 1.00 90.12 123 TYR A C 1
ATOM 1024 O O . TYR A 1 123 ? -9.499 0.934 -10.583 1.00 90.12 123 TYR A O 1
ATOM 1032 N N . PRO A 1 124 ? -11.714 0.840 -10.974 1.00 88.81 124 PRO A N 1
ATOM 1033 C CA . PRO A 1 124 ? -12.067 1.916 -10.042 1.00 88.81 124 PRO A CA 1
ATOM 1034 C C . PRO A 1 124 ? -11.597 1.676 -8.602 1.00 88.81 124 PRO A C 1
ATOM 1036 O O . PRO A 1 124 ? -11.288 2.628 -7.887 1.00 88.81 124 PRO A O 1
ATOM 1039 N N . ASP A 1 125 ? -11.471 0.414 -8.186 1.00 89.62 125 ASP A N 1
ATOM 1040 C CA . ASP A 1 125 ? -10.980 0.039 -6.854 1.00 89.62 125 ASP A CA 1
ATOM 1041 C C . ASP A 1 125 ? -9.544 0.520 -6.601 1.00 89.62 125 ASP A C 1
ATOM 1043 O O . ASP A 1 125 ? -9.170 0.790 -5.457 1.00 89.62 125 ASP A O 1
ATOM 1047 N N . LEU A 1 126 ? -8.745 0.706 -7.664 1.00 90.44 126 LEU A N 1
ATOM 1048 C CA . LEU A 1 126 ? -7.398 1.269 -7.557 1.00 90.44 126 LEU A CA 1
ATOM 1049 C C . LEU A 1 126 ? -7.414 2.710 -7.046 1.00 90.44 126 LEU A C 1
ATOM 1051 O O . LEU A 1 126 ? -6.476 3.109 -6.358 1.00 90.44 126 LEU A O 1
ATOM 1055 N N . LYS A 1 127 ? -8.490 3.462 -7.300 1.00 90.88 127 LYS A N 1
ATOM 1056 C CA . LYS A 1 127 ? -8.653 4.816 -6.768 1.00 90.88 127 LYS A CA 1
ATOM 1057 C C . LYS A 1 127 ? -8.812 4.795 -5.249 1.00 90.88 127 LYS A C 1
ATOM 1059 O O . LYS A 1 127 ? -8.117 5.522 -4.545 1.00 90.88 127 LYS A O 1
ATOM 1064 N N . ILE A 1 128 ? -9.685 3.926 -4.736 1.00 89.44 128 ILE A N 1
ATOM 1065 C CA . ILE A 1 128 ? -9.904 3.775 -3.288 1.00 89.44 128 ILE A CA 1
ATOM 1066 C C . ILE A 1 128 ? -8.628 3.260 -2.623 1.00 89.44 128 ILE A C 1
ATOM 1068 O O . ILE A 1 128 ? -8.187 3.796 -1.605 1.00 89.44 128 ILE A O 1
ATOM 1072 N N . TYR A 1 129 ? -8.001 2.250 -3.227 1.00 90.44 129 TYR A N 1
ATOM 1073 C CA . TYR A 1 129 ? -6.704 1.749 -2.797 1.00 90.44 129 TYR A CA 1
ATOM 1074 C C . TYR A 1 129 ? -5.687 2.890 -2.691 1.00 90.44 129 TYR A C 1
ATOM 1076 O O . TYR A 1 129 ? -5.071 3.071 -1.641 1.00 90.44 129 TYR A O 1
ATOM 1084 N N . LYS A 1 130 ? -5.565 3.715 -3.733 1.00 91.44 130 LYS A N 1
ATOM 1085 C CA . LYS A 1 130 ? -4.658 4.858 -3.750 1.00 91.44 130 LYS A CA 1
ATOM 1086 C C . LYS A 1 130 ? -4.919 5.837 -2.615 1.00 91.44 130 LYS A C 1
ATOM 1088 O O . LYS A 1 130 ? -3.979 6.199 -1.909 1.00 91.44 130 LYS A O 1
ATOM 1093 N N . GLU A 1 131 ? -6.171 6.228 -2.406 1.00 91.56 131 GLU A N 1
ATOM 1094 C CA . GLU A 1 131 ? -6.556 7.144 -1.329 1.00 91.56 131 GLU A CA 1
ATOM 1095 C C . GLU A 1 131 ? -6.168 6.591 0.054 1.00 91.56 131 GLU A C 1
ATOM 1097 O O . GLU A 1 131 ? -5.617 7.318 0.887 1.00 91.56 131 GLU A O 1
ATOM 1102 N N . ILE A 1 132 ? -6.376 5.289 0.287 1.00 90.56 132 ILE A N 1
ATOM 1103 C CA . ILE A 1 132 ? -5.966 4.610 1.524 1.00 90.56 132 ILE A CA 1
ATOM 1104 C C . ILE A 1 132 ? -4.444 4.664 1.683 1.00 90.56 132 ILE A C 1
ATOM 1106 O O . ILE A 1 132 ? -3.949 5.064 2.741 1.00 90.56 132 ILE A O 1
ATOM 1110 N N . ILE A 1 133 ? -3.691 4.288 0.647 1.00 92.31 133 ILE A N 1
ATOM 1111 C CA . ILE A 1 133 ? -2.226 4.255 0.702 1.00 92.31 133 ILE A CA 1
ATOM 1112 C C . ILE A 1 133 ? -1.656 5.651 0.948 1.00 92.31 133 ILE A C 1
ATOM 1114 O O . ILE A 1 133 ? -0.823 5.829 1.836 1.00 92.31 133 ILE A O 1
ATOM 1118 N N . GLN A 1 134 ? -2.129 6.659 0.224 1.00 91.56 134 GLN A N 1
ATOM 1119 C CA . GLN A 1 134 ? -1.650 8.030 0.374 1.00 91.56 134 GLN A CA 1
ATOM 1120 C C . GLN A 1 134 ? -1.919 8.587 1.775 1.00 91.56 134 GLN A C 1
ATOM 1122 O O . GLN A 1 134 ? -1.053 9.263 2.336 1.00 91.56 134 GLN A O 1
ATOM 1127 N N . LYS A 1 135 ? -3.084 8.269 2.353 1.00 91.38 135 LYS A N 1
ATOM 1128 C CA . LYS A 1 135 ? -3.501 8.766 3.667 1.00 91.38 135 LYS A CA 1
ATOM 1129 C C . LYS A 1 135 ? -2.835 8.037 4.832 1.00 91.38 135 LYS A C 1
ATOM 1131 O O . LYS A 1 135 ? -2.483 8.668 5.828 1.00 91.38 135 LYS A O 1
ATOM 1136 N N . PHE A 1 136 ? -2.702 6.716 4.751 1.00 91.44 136 PHE A N 1
ATOM 1137 C CA . PHE A 1 136 ? -2.363 5.896 5.916 1.00 91.44 136 PHE A CA 1
ATOM 1138 C C . PHE A 1 136 ? -0.949 5.319 5.883 1.00 91.44 136 PHE A C 1
ATOM 1140 O O . PHE A 1 136 ? -0.384 5.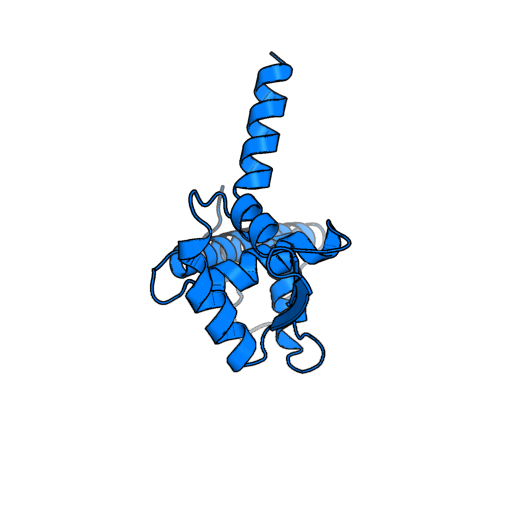050 6.949 1.00 91.44 136 PHE A O 1
ATOM 1147 N N . TRP A 1 137 ? -0.341 5.170 4.707 1.00 91.69 137 TRP A N 1
ATOM 1148 C CA . TRP A 1 137 ? 1.012 4.642 4.597 1.00 91.69 137 TRP A CA 1
ATOM 1149 C C . TRP A 1 137 ? 2.064 5.753 4.550 1.00 91.69 137 TRP A C 1
ATOM 1151 O O . TRP A 1 137 ? 1.958 6.717 3.791 1.00 91.69 137 TRP A O 1
ATOM 1161 N N . VAL A 1 138 ? 3.118 5.583 5.350 1.00 89.94 138 VAL A N 1
ATOM 1162 C CA . VAL A 1 138 ? 4.344 6.388 5.271 1.00 89.94 138 VAL A CA 1
ATOM 1163 C C . VAL A 1 138 ? 5.411 5.515 4.633 1.00 89.94 138 VAL A C 1
ATOM 1165 O O . VAL A 1 138 ? 5.821 4.504 5.212 1.00 89.94 138 VAL A O 1
ATOM 1168 N N . SER A 1 139 ? 5.839 5.901 3.438 1.00 89.94 139 SER A N 1
ATOM 1169 C CA . SER A 1 139 ? 6.834 5.173 2.664 1.00 89.94 139 SER A CA 1
ATOM 1170 C C . SER A 1 139 ? 8.193 5.158 3.376 1.00 89.94 139 SER A C 1
ATOM 1172 O O . SER A 1 139 ? 8.542 6.105 4.091 1.00 89.94 139 SER A O 1
ATOM 1174 N N . PRO A 1 140 ? 9.017 4.119 3.157 1.00 89.00 140 PRO A N 1
ATOM 1175 C CA . PRO A 1 140 ? 10.396 4.089 3.641 1.00 89.00 140 PRO A CA 1
ATOM 1176 C C . PRO A 1 140 ? 11.211 5.335 3.261 1.00 89.00 140 PRO A C 1
ATOM 1178 O O . PRO A 1 140 ? 12.052 5.790 4.037 1.00 89.00 140 PRO A O 1
ATOM 1181 N N . GLN A 1 141 ? 10.964 5.904 2.078 1.00 87.25 141 GLN A N 1
ATOM 1182 C CA . GLN A 1 141 ? 11.628 7.124 1.628 1.00 87.25 141 GLN A CA 1
ATOM 1183 C C . GLN A 1 141 ? 11.235 8.354 2.462 1.00 87.25 141 GLN A C 1
ATOM 1185 O O . GLN A 1 141 ? 12.113 9.134 2.830 1.00 87.25 141 GLN A O 1
ATOM 1190 N N . GLU A 1 142 ? 9.950 8.532 2.778 1.00 87.56 142 GLU A N 1
ATOM 1191 C CA . GLU A 1 142 ? 9.482 9.620 3.651 1.00 87.56 142 GLU A CA 1
ATOM 1192 C C . GLU A 1 142 ? 10.063 9.483 5.059 1.00 87.56 142 GLU A C 1
ATOM 1194 O O . GLU A 1 142 ? 10.623 10.446 5.577 1.00 87.56 142 GLU A O 1
ATOM 1199 N N . GLN A 1 143 ? 10.042 8.272 5.629 1.00 87.69 143 GLN A N 1
ATOM 1200 C CA . GLN A 1 143 ? 10.629 8.013 6.949 1.00 87.69 143 GLN A CA 1
ATOM 1201 C C . GLN A 1 143 ? 12.107 8.426 6.984 1.00 87.69 143 GLN A C 1
ATOM 1203 O O . GLN A 1 143 ? 12.546 9.113 7.904 1.00 87.69 143 GLN A O 1
ATOM 1208 N N . LYS A 1 144 ? 12.888 8.063 5.955 1.00 87.06 144 LYS A N 1
ATOM 1209 C CA . LYS A 1 144 ? 14.300 8.464 5.849 1.00 87.06 144 LYS A CA 1
ATOM 1210 C C . LYS A 1 144 ? 14.487 9.982 5.814 1.00 87.06 144 LYS A C 1
ATOM 1212 O O . LYS A 1 144 ? 15.392 10.478 6.483 1.00 87.06 144 LYS A O 1
ATOM 1217 N N . LYS A 1 145 ? 13.655 10.703 5.055 1.00 85.25 145 LYS A N 1
ATOM 1218 C CA . LYS A 1 145 ? 13.713 12.171 4.965 1.00 85.25 145 LYS A CA 1
ATOM 1219 C C . LYS A 1 145 ? 13.414 12.824 6.313 1.00 85.25 145 LYS A C 1
ATOM 1221 O O . LYS A 1 145 ? 14.150 13.715 6.724 1.00 85.25 145 LYS A O 1
ATOM 1226 N N . GLU A 1 146 ? 12.394 12.346 7.026 1.00 84.88 146 GLU A N 1
ATOM 1227 C CA . GLU A 1 146 ? 12.075 12.831 8.373 1.00 84.88 146 GLU A CA 1
ATOM 1228 C C . GLU A 1 146 ? 13.262 12.622 9.326 1.00 84.88 146 GLU A C 1
ATOM 1230 O O . GLU A 1 146 ? 13.712 13.568 9.970 1.00 84.88 146 GLU A O 1
ATOM 1235 N N . PHE A 1 147 ? 13.852 11.423 9.360 1.00 81.00 147 PHE A N 1
ATOM 1236 C CA . PHE A 1 147 ? 15.014 11.151 10.214 1.00 81.00 147 PHE A CA 1
ATOM 1237 C C . PHE A 1 147 ? 16.231 12.034 9.903 1.00 81.00 147 PHE A C 1
ATOM 1239 O O . PHE A 1 147 ? 16.961 12.404 10.824 1.00 81.00 147 PHE A O 1
ATOM 1246 N N . GLN A 1 148 ? 16.471 12.370 8.633 1.00 80.88 148 GLN A N 1
ATOM 1247 C CA . GLN A 1 148 ? 17.565 13.264 8.236 1.00 80.88 148 GLN A CA 1
ATOM 1248 C C . GLN A 1 148 ? 17.333 14.695 8.732 1.00 80.88 148 GLN A C 1
ATOM 1250 O O . GLN A 1 148 ? 18.209 15.251 9.391 1.00 80.88 148 GLN A O 1
ATOM 1255 N N . GLN A 1 149 ? 16.129 15.239 8.538 1.00 80.31 149 GLN A N 1
ATOM 1256 C CA . GLN A 1 149 ? 15.769 16.576 9.028 1.00 80.31 149 GLN A CA 1
ATOM 1257 C C . GLN A 1 149 ? 15.902 16.704 10.553 1.00 80.31 149 GLN A C 1
ATOM 1259 O O . GLN A 1 149 ? 16.270 17.758 11.066 1.00 80.31 149 GLN A O 1
ATOM 1264 N N . TRP A 1 150 ? 15.619 15.632 11.297 1.00 73.00 150 TRP A N 1
ATOM 1265 C CA . TRP A 1 150 ? 15.813 15.601 12.749 1.00 73.00 150 TRP A CA 1
ATOM 1266 C C . TRP A 1 150 ? 17.287 15.629 13.169 1.00 73.00 150 TRP A C 1
ATOM 1268 O O . TRP A 1 150 ? 17.598 16.164 14.231 1.00 73.00 150 TRP A O 1
ATOM 1278 N N . ARG A 1 151 ? 18.192 15.053 12.369 1.00 70.69 151 ARG A N 1
ATOM 1279 C CA . ARG A 1 151 ? 19.638 15.096 12.639 1.00 70.69 151 ARG A CA 1
ATOM 1280 C C . ARG A 1 151 ? 20.238 16.466 12.351 1.00 70.69 151 ARG A C 1
ATOM 1282 O O . ARG A 1 151 ? 21.123 16.871 13.083 1.00 70.69 151 ARG A O 1
ATOM 1289 N N . GLU A 1 152 ? 19.748 17.159 11.328 1.00 74.31 152 GLU A N 1
ATOM 1290 C CA . GLU A 1 152 ? 20.231 18.492 10.929 1.00 74.31 152 GLU A CA 1
ATOM 1291 C C . GLU A 1 152 ? 19.771 19.616 11.871 1.00 74.31 152 GLU A C 1
ATOM 1293 O O . GLU A 1 152 ? 20.353 20.695 11.880 1.00 74.31 152 GLU A O 1
ATOM 1298 N N . LYS A 1 153 ? 18.724 19.375 12.670 1.00 67.75 153 LYS A N 1
ATOM 1299 C CA . LYS A 1 153 ? 18.213 20.316 13.682 1.00 67.75 153 LYS A CA 1
ATOM 1300 C C . LYS A 1 153 ? 18.883 20.186 15.060 1.00 67.75 153 LYS A C 1
ATOM 1302 O O . LYS A 1 153 ? 18.493 20.915 15.971 1.00 67.75 153 LYS A O 1
ATOM 1307 N N . LYS A 1 154 ? 19.818 19.249 15.232 1.00 48.97 154 LYS A N 1
ATOM 1308 C CA . LYS A 1 154 ? 20.640 19.085 16.441 1.00 48.97 154 LYS A CA 1
ATOM 1309 C C . LYS A 1 154 ? 22.042 19.609 16.193 1.00 48.97 154 LYS A C 1
ATOM 1311 O O . LYS A 1 154 ? 22.601 20.164 17.159 1.00 48.97 154 LYS A O 1
#

Radius of gyration: 19.0 Å; chains: 1; bounding box: 51×34×47 Å

Organism: NCBI:txid412755

Foldseek 3Di:
DQQDPVNLCVVQVVVDPPDDRDADDCSVVVNVVNVLSVLLVVLVVLVVVCPPLVNVLSLLLLLQLQCVVPDPFDFLVSSCLQQVHPDSVSCPVSVVVCVVVVQWDWDDPDPVGTGIGGPCVVPVVSVVVSVSSNSRPDTPNNVVVVVVVVVVVD

pLDDT: mean 86.94, std 8.2, range [46.06, 94.38]

Sequence (154 aa):
MTISIEKFIEKYQLDNFKGEFQLRGEEKVEFYNDFNKILRSICNIFVKISNLMSLRGGQVLLGLAKLENSENIINKSDIQKCLNLDRLEKLLHAFDYLEDQKYIKVRKKNPKFHIVELNEKDYPDLKIYKEIIQKFWVSPQEQKKEFQQWREKK